Protein AF-A0A372ITM5-F1 (afdb_monomer_lite)

Radius of gyration: 14.26 Å; chains: 1; bounding box: 29×29×42 Å

Structure (mmCIF, N/CA/C/O backbone):
data_AF-A0A372ITM5-F1
#
_entry.id   AF-A0A372ITM5-F1
#
loop_
_atom_site.group_PDB
_atom_site.id
_atom_site.type_symbol
_atom_site.label_atom_id
_atom_site.label_alt_id
_atom_site.label_comp_id
_atom_site.label_asym_id
_atom_site.label_entity_id
_atom_site.label_seq_id
_atom_site.pdbx_PDB_ins_code
_atom_site.Cartn_x
_atom_site.Cartn_y
_atom_site.Cartn_z
_atom_site.occupancy
_atom_site.B_iso_or_equiv
_atom_site.auth_seq_id
_atom_site.auth_comp_id
_atom_site.auth_asym_id
_atom_site.auth_atom_id
_atom_site.pdbx_PDB_model_num
ATOM 1 N N . MET A 1 1 ? 7.239 4.601 10.677 1.00 86.06 1 MET A N 1
ATOM 2 C CA . MET A 1 1 ? 5.855 4.236 11.034 1.00 86.06 1 MET A CA 1
ATOM 3 C C . MET A 1 1 ? 5.814 3.935 12.504 1.00 86.06 1 MET A C 1
ATOM 5 O O . MET A 1 1 ? 6.474 3.011 12.976 1.00 86.06 1 MET A O 1
ATOM 9 N N . THR A 1 2 ? 5.004 4.703 13.221 1.00 84.94 2 THR A N 1
ATOM 10 C CA . THR A 1 2 ? 4.802 4.532 14.659 1.00 84.94 2 THR A CA 1
ATOM 11 C C . THR A 1 2 ? 3.346 4.184 14.927 1.00 84.94 2 THR A C 1
ATOM 13 O O . THR A 1 2 ? 2.440 4.856 14.435 1.00 84.94 2 THR A O 1
ATOM 16 N N . VAL A 1 3 ? 3.119 3.123 15.705 1.00 85.25 3 VAL A N 1
ATOM 17 C CA . VAL A 1 3 ? 1.787 2.767 16.207 1.00 85.25 3 VAL A CA 1
ATOM 18 C C . VAL A 1 3 ? 1.520 3.592 17.460 1.00 85.25 3 VAL A C 1
ATOM 20 O O . VAL A 1 3 ? 2.177 3.383 18.477 1.00 85.25 3 VAL A O 1
ATOM 23 N N . GLU A 1 4 ? 0.566 4.516 17.385 1.00 85.12 4 GLU A N 1
ATOM 24 C CA . GLU A 1 4 ? 0.247 5.442 18.479 1.00 85.12 4 GLU A CA 1
ATOM 25 C C . GLU A 1 4 ? -0.870 4.885 19.377 1.00 85.12 4 GLU A C 1
ATOM 27 O O . GLU A 1 4 ? -0.830 5.030 20.597 1.00 85.12 4 GLU A O 1
ATOM 32 N N . ALA A 1 5 ? -1.873 4.214 18.794 1.00 78.56 5 ALA A N 1
ATOM 33 C CA . ALA A 1 5 ? -2.974 3.613 19.550 1.00 78.56 5 ALA A CA 1
ATOM 34 C C . ALA A 1 5 ? -3.723 2.519 18.767 1.00 78.56 5 ALA A C 1
ATOM 36 O O . ALA A 1 5 ? -3.634 2.419 17.544 1.00 78.56 5 ALA A O 1
ATOM 37 N N . GLN A 1 6 ? -4.523 1.730 19.492 1.00 78.31 6 GLN A N 1
ATOM 38 C CA . GLN A 1 6 ? -5.454 0.737 18.948 1.00 78.31 6 GLN A CA 1
ATOM 39 C C . GLN A 1 6 ? -6.857 1.006 19.511 1.00 78.31 6 GLN A C 1
ATOM 41 O O . GLN A 1 6 ? -7.042 1.000 20.731 1.00 78.31 6 GLN A O 1
ATOM 46 N N . LYS A 1 7 ? -7.856 1.227 18.649 1.00 73.38 7 LYS A N 1
ATOM 47 C CA . LYS A 1 7 ? -9.242 1.512 19.061 1.00 73.38 7 LYS A CA 1
ATOM 48 C C . LYS A 1 7 ? -10.231 0.862 18.101 1.00 73.38 7 LYS A C 1
ATOM 50 O O . LYS A 1 7 ? -10.121 1.087 16.907 1.00 73.38 7 LYS A O 1
ATOM 55 N N . ASN A 1 8 ? -11.209 0.117 18.628 1.00 68.56 8 ASN A N 1
ATOM 56 C CA . ASN A 1 8 ? -12.373 -0.403 17.890 1.00 68.56 8 ASN A CA 1
ATOM 57 C C . ASN A 1 8 ? -12.036 -0.907 16.481 1.00 68.56 8 ASN A C 1
ATOM 59 O O . ASN A 1 8 ? -12.495 -0.371 15.481 1.00 68.56 8 ASN A O 1
ATOM 63 N N . GLU A 1 9 ? -11.178 -1.914 16.426 1.00 75.19 9 GLU A N 1
ATOM 64 C CA . GLU A 1 9 ? -10.745 -2.556 15.186 1.00 75.19 9 GLU A CA 1
ATOM 65 C C . GLU A 1 9 ? -9.866 -1.717 14.232 1.00 75.19 9 GLU A C 1
ATOM 67 O O . GLU A 1 9 ? -9.578 -2.135 13.110 1.00 75.19 9 GLU A O 1
ATOM 72 N N . SER A 1 10 ? -9.392 -0.561 14.695 1.00 85.44 10 SER A N 1
ATOM 73 C CA . SER A 1 10 ? -8.526 0.338 13.939 1.00 85.44 10 SER A CA 1
ATOM 74 C C . SER A 1 10 ? -7.198 0.603 14.652 1.00 85.44 10 SER A C 1
ATOM 76 O O . SER A 1 10 ? -7.104 0.595 15.886 1.00 85.44 10 SER A O 1
ATOM 78 N N . LEU A 1 11 ? -6.170 0.862 13.853 1.00 90.00 11 LEU A N 1
ATOM 79 C CA . LEU A 1 11 ? -4.832 1.278 14.252 1.00 90.00 11 LEU A CA 1
ATOM 80 C C . LEU A 1 11 ? -4.663 2.763 13.952 1.00 90.00 11 LEU A C 1
ATOM 82 O O . LEU A 1 11 ? -4.913 3.208 12.835 1.00 90.00 11 LEU A O 1
ATOM 86 N N . ILE A 1 12 ? -4.229 3.522 14.952 1.00 92.06 12 ILE A N 1
ATOM 87 C CA . ILE A 1 12 ? -3.838 4.916 14.770 1.00 92.06 12 ILE A CA 1
ATOM 88 C C . ILE A 1 12 ? -2.333 4.924 14.544 1.00 92.06 12 ILE A C 1
ATOM 90 O O . ILE A 1 12 ? -1.561 4.584 15.445 1.00 92.06 12 ILE A O 1
ATOM 94 N N . LEU A 1 13 ? -1.938 5.271 13.326 1.00 92.56 13 LEU A N 1
ATOM 95 C CA . LEU A 1 13 ? -0.553 5.301 12.886 1.00 92.56 13 LEU A CA 1
ATOM 96 C C . LEU A 1 13 ? -0.126 6.732 12.603 1.00 92.56 13 LEU A C 1
ATOM 98 O O . LEU A 1 13 ? -0.906 7.538 12.097 1.00 92.56 13 LEU A O 1
ATOM 102 N N . ARG A 1 14 ? 1.139 7.019 12.883 1.00 94.25 14 ARG A N 1
ATOM 103 C CA . ARG A 1 14 ? 1.828 8.195 12.367 1.00 94.25 14 ARG A CA 1
ATOM 104 C C . ARG A 1 14 ? 2.848 7.733 11.332 1.00 94.25 14 ARG A C 1
ATOM 106 O O . ARG A 1 14 ? 3.725 6.924 11.654 1.00 94.25 14 ARG A O 1
ATOM 113 N N . LEU A 1 15 ? 2.677 8.228 10.111 1.00 93.88 15 LEU A N 1
ATOM 114 C CA . LEU A 1 15 ? 3.537 7.951 8.963 1.00 93.88 15 LEU A CA 1
ATOM 115 C C . LEU A 1 15 ? 4.411 9.171 8.685 1.00 93.88 15 LEU A C 1
ATOM 117 O O . LEU A 1 15 ? 3.939 10.306 8.820 1.00 93.88 15 LEU A O 1
ATOM 121 N N . ASP A 1 16 ? 5.666 8.942 8.327 1.00 95.06 16 ASP A N 1
ATOM 122 C CA . ASP A 1 16 ? 6.504 9.993 7.751 1.00 95.06 16 ASP A CA 1
ATOM 123 C C . ASP A 1 16 ? 6.185 10.195 6.254 1.00 95.06 16 ASP A C 1
ATOM 125 O O . ASP A 1 16 ? 5.239 9.615 5.718 1.00 95.06 16 ASP A O 1
ATOM 129 N N . GLU A 1 17 ? 6.899 11.119 5.613 1.00 95.00 17 GLU A N 1
ATOM 130 C CA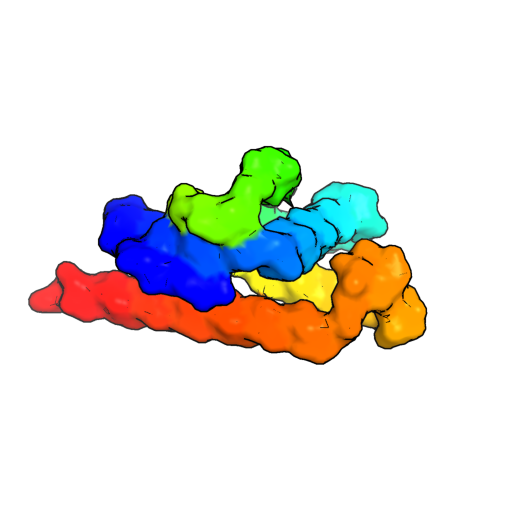 . GLU A 1 17 ? 6.687 11.475 4.205 1.00 95.00 17 GLU A CA 1
ATOM 131 C C . GLU A 1 17 ? 7.029 10.308 3.272 1.00 95.00 17 GLU A C 1
ATOM 133 O O . GLU A 1 17 ? 6.180 9.904 2.476 1.00 95.00 17 GLU A O 1
ATOM 138 N N . ASP A 1 18 ? 8.198 9.690 3.462 1.00 95.38 18 ASP A N 1
ATOM 139 C CA . ASP A 1 18 ? 8.657 8.542 2.673 1.00 95.38 18 ASP A CA 1
ATOM 140 C C . ASP A 1 18 ? 7.679 7.361 2.760 1.00 95.38 18 ASP A C 1
ATOM 142 O O . ASP A 1 18 ? 7.441 6.655 1.781 1.00 95.38 18 ASP A O 1
ATOM 146 N N . GLU A 1 19 ? 7.081 7.124 3.928 1.00 95.75 19 GLU A N 1
ATOM 147 C CA . GLU A 1 19 ? 6.084 6.073 4.111 1.00 95.75 19 GLU A CA 1
ATOM 148 C C . GLU A 1 19 ? 4.779 6.368 3.383 1.00 95.75 19 GLU A C 1
ATOM 150 O O . GLU A 1 19 ? 4.222 5.469 2.750 1.00 95.75 19 GLU A O 1
ATOM 155 N N . ILE A 1 20 ? 4.292 7.611 3.444 1.00 96.56 20 ILE A N 1
ATOM 156 C CA . ILE A 1 20 ? 3.092 8.015 2.704 1.00 96.56 20 ILE A CA 1
ATOM 157 C C . ILE A 1 20 ? 3.326 7.837 1.205 1.00 96.56 20 ILE A C 1
ATOM 159 O O . ILE A 1 20 ? 2.486 7.237 0.533 1.00 96.56 20 ILE A O 1
ATOM 163 N N . GLU A 1 21 ? 4.466 8.299 0.692 1.00 96.81 21 GLU A N 1
ATOM 164 C CA . GLU A 1 21 ? 4.821 8.168 -0.721 1.00 96.81 21 GLU A CA 1
ATOM 165 C C . GLU A 1 21 ? 4.962 6.703 -1.143 1.00 96.81 21 GLU A C 1
ATOM 167 O O . GLU A 1 21 ? 4.369 6.292 -2.140 1.00 96.81 21 GLU A O 1
ATOM 172 N N . GLN A 1 22 ? 5.660 5.872 -0.362 1.00 97.38 22 GLN A N 1
ATOM 173 C CA . GLN A 1 22 ? 5.788 4.440 -0.654 1.00 97.38 22 GLN A CA 1
ATOM 174 C C . GLN A 1 22 ? 4.432 3.736 -0.704 1.00 97.38 22 GLN A C 1
ATOM 176 O O . GLN A 1 22 ? 4.196 2.904 -1.585 1.00 97.38 22 GLN A O 1
ATOM 181 N N . TRP A 1 23 ? 3.536 4.049 0.235 1.00 97.88 23 TRP A N 1
ATOM 182 C CA . TRP A 1 23 ? 2.204 3.447 0.277 1.00 97.88 23 TRP A CA 1
ATOM 183 C C . TRP A 1 23 ? 1.353 3.933 -0.897 1.00 97.88 23 TRP A C 1
ATOM 185 O O . TRP A 1 23 ? 0.667 3.124 -1.527 1.00 97.88 23 TRP A O 1
ATOM 195 N N . ASN A 1 24 ? 1.423 5.230 -1.213 1.00 97.88 24 ASN A N 1
ATOM 196 C CA . ASN A 1 24 ? 0.724 5.832 -2.343 1.00 97.88 24 ASN A CA 1
ATOM 197 C C . ASN A 1 24 ? 1.175 5.204 -3.666 1.00 97.88 24 ASN A C 1
ATOM 199 O O . ASN A 1 24 ? 0.340 4.698 -4.414 1.00 97.88 24 ASN A O 1
ATOM 203 N N . ASN A 1 25 ? 2.485 5.134 -3.905 1.00 98.06 25 ASN A N 1
ATOM 204 C CA . ASN A 1 25 ? 3.051 4.587 -5.135 1.00 98.06 25 ASN A CA 1
ATOM 205 C C . ASN A 1 25 ? 2.708 3.102 -5.288 1.00 98.06 25 ASN A C 1
ATOM 207 O O . ASN A 1 25 ? 2.270 2.685 -6.358 1.00 98.06 25 ASN A O 1
ATOM 211 N N . ALA A 1 26 ? 2.790 2.310 -4.213 1.00 98.25 26 ALA A N 1
ATOM 212 C CA . ALA A 1 26 ? 2.456 0.889 -4.279 1.00 98.25 26 ALA A CA 1
ATOM 213 C C . ALA A 1 26 ? 0.978 0.650 -4.622 1.00 98.25 26 ALA A C 1
ATOM 215 O O . ALA A 1 26 ? 0.659 -0.192 -5.465 1.00 98.25 26 ALA A O 1
ATOM 216 N N . LEU A 1 27 ? 0.069 1.397 -3.987 1.00 98.44 27 LEU A N 1
ATOM 217 C CA . LEU A 1 27 ? -1.362 1.314 -4.278 1.00 98.44 27 LEU A CA 1
ATOM 218 C C . LEU A 1 27 ? -1.690 1.828 -5.680 1.00 98.44 27 LEU A C 1
ATOM 220 O O . LEU A 1 27 ? -2.507 1.219 -6.371 1.00 98.44 27 LEU A O 1
ATOM 224 N N . ASN A 1 28 ? -1.045 2.911 -6.113 1.00 98.25 28 ASN A N 1
ATOM 225 C CA . ASN A 1 28 ? -1.207 3.445 -7.457 1.00 98.25 28 ASN A CA 1
ATOM 226 C C . ASN A 1 28 ? -0.772 2.426 -8.513 1.00 98.25 28 ASN A C 1
ATOM 228 O O . ASN A 1 28 ? -1.485 2.227 -9.492 1.00 98.25 28 ASN A O 1
ATOM 232 N N . GLU A 1 29 ? 0.337 1.724 -8.295 1.00 98.06 29 GLU A N 1
ATOM 233 C CA . GLU A 1 29 ? 0.812 0.696 -9.216 1.00 98.06 29 GLU A CA 1
ATOM 234 C C . GLU A 1 29 ? -0.178 -0.466 -9.346 1.00 98.06 29 GLU A C 1
ATOM 236 O O . GLU A 1 29 ? -0.581 -0.814 -10.453 1.00 98.06 29 GLU A O 1
ATOM 241 N N . VAL A 1 30 ? -0.686 -1.023 -8.245 1.00 97.94 30 VAL A N 1
ATOM 242 C CA . VAL A 1 30 ? -1.659 -2.127 -8.353 1.00 97.94 30 VAL A CA 1
ATOM 243 C C . VAL A 1 30 ? -3.027 -1.675 -8.875 1.00 97.94 30 VAL A C 1
ATOM 245 O O . VAL A 1 30 ? -3.717 -2.449 -9.543 1.00 97.94 30 VAL A O 1
ATOM 248 N N . CYS A 1 31 ? -3.438 -0.433 -8.599 1.00 97.44 31 CYS A N 1
ATOM 249 C CA . CYS A 1 31 ? -4.716 0.098 -9.071 1.00 97.44 31 CYS A CA 1
ATOM 250 C C . CYS A 1 31 ? -4.657 0.524 -10.542 1.00 97.44 31 CYS A C 1
ATOM 252 O O . CYS A 1 31 ? -5.581 0.223 -11.296 1.00 97.44 31 CYS A O 1
ATOM 254 N N . ASN A 1 32 ? -3.589 1.192 -10.963 1.00 96.50 32 ASN A N 1
ATOM 255 C CA . ASN A 1 32 ? -3.530 1.904 -12.240 1.00 96.50 32 ASN A CA 1
ATOM 256 C C . ASN A 1 32 ? -2.370 1.456 -13.141 1.00 96.50 32 ASN A C 1
ATOM 258 O O . ASN A 1 32 ? -2.463 1.613 -14.356 1.00 96.50 32 ASN A O 1
ATOM 262 N N . GLY A 1 33 ? -1.292 0.912 -12.574 1.00 94.31 33 GLY A N 1
ATOM 263 C CA . GLY A 1 33 ? -0.069 0.561 -13.303 1.00 94.31 33 GLY A CA 1
ATOM 264 C C . GLY A 1 33 ? 0.004 -0.888 -13.794 1.00 94.31 33 GLY A C 1
ATOM 265 O O . GLY A 1 33 ? 0.539 -1.136 -14.876 1.00 94.31 33 GLY A O 1
ATOM 266 N N . PHE A 1 34 ? -0.549 -1.841 -13.040 1.00 91.88 34 PHE A N 1
ATOM 267 C CA . PHE A 1 34 ? -0.524 -3.273 -13.349 1.00 91.88 34 PHE A CA 1
ATOM 268 C C . PHE A 1 34 ? -1.920 -3.862 -13.528 1.00 91.88 34 PHE A C 1
ATOM 270 O O . PHE A 1 34 ? -2.911 -3.424 -12.939 1.00 91.88 34 PHE A O 1
ATOM 277 N N . THR A 1 35 ? -1.982 -4.955 -14.288 1.00 94.25 35 THR A N 1
ATOM 278 C CA . THR A 1 35 ? -3.154 -5.833 -14.289 1.00 94.25 35 THR A CA 1
ATOM 279 C C . THR A 1 35 ? -2.973 -6.913 -13.230 1.00 94.25 35 THR A C 1
ATOM 281 O O . THR A 1 35 ? -2.326 -7.926 -13.470 1.00 94.25 35 THR A O 1
ATOM 284 N N . VAL A 1 36 ? -3.569 -6.715 -12.054 1.00 95.69 36 VAL A N 1
ATOM 285 C CA . VAL A 1 36 ? -3.541 -7.714 -10.975 1.00 95.69 36 VAL A CA 1
ATOM 286 C C . VAL A 1 36 ? -4.677 -8.723 -11.158 1.00 95.69 36 VAL A C 1
ATOM 288 O O . VAL A 1 36 ? -5.860 -8.380 -11.045 1.00 95.69 36 VAL A O 1
ATOM 291 N N . ALA A 1 37 ? -4.327 -9.981 -11.430 1.00 95.25 37 ALA A N 1
ATOM 292 C CA . ALA A 1 37 ? -5.293 -11.068 -11.559 1.00 95.25 37 ALA A CA 1
ATOM 293 C C . ALA A 1 37 ? -6.008 -11.338 -10.225 1.00 95.25 37 ALA A C 1
ATOM 295 O O . ALA A 1 37 ? -5.371 -11.447 -9.181 1.00 95.25 37 ALA A O 1
ATOM 296 N N . ASN A 1 38 ? -7.340 -11.468 -10.269 1.00 95.50 38 ASN A N 1
ATOM 297 C CA . ASN A 1 38 ? -8.189 -11.632 -9.084 1.00 95.50 38 ASN A CA 1
ATOM 298 C C . ASN A 1 38 ? -7.841 -10.625 -7.967 1.00 95.50 38 ASN A C 1
ATOM 300 O O . ASN A 1 38 ? -7.493 -11.005 -6.848 1.00 95.50 38 ASN A O 1
ATOM 304 N N . PHE A 1 39 ? -7.928 -9.332 -8.302 1.00 97.12 39 PHE A N 1
ATOM 305 C CA . PHE A 1 39 ? -7.535 -8.214 -7.439 1.00 97.12 39 PHE A CA 1
ATOM 306 C C . PHE A 1 39 ? -7.959 -8.373 -5.965 1.00 97.12 39 PHE A C 1
ATOM 308 O O . PHE A 1 39 ? -7.095 -8.216 -5.104 1.00 97.12 39 PHE A O 1
ATOM 315 N N . PRO A 1 40 ? -9.215 -8.747 -5.629 1.00 97.94 40 PRO A N 1
ATOM 316 C CA . PRO A 1 40 ? -9.611 -8.886 -4.230 1.00 97.94 40 PRO A CA 1
ATOM 317 C C . PRO A 1 40 ? -8.852 -9.976 -3.475 1.00 97.94 40 PRO A C 1
ATOM 319 O O . PRO A 1 40 ? -8.526 -9.793 -2.308 1.00 97.94 40 PRO A O 1
ATOM 322 N N . ALA A 1 41 ? -8.537 -11.093 -4.132 1.00 96.88 41 ALA A N 1
ATOM 323 C CA . ALA A 1 41 ? -7.768 -12.164 -3.511 1.00 96.88 41 ALA A CA 1
ATOM 324 C C . ALA A 1 41 ? -6.283 -11.798 -3.365 1.00 96.88 41 ALA A C 1
ATOM 326 O O . ALA A 1 41 ? -5.671 -12.142 -2.357 1.00 96.88 41 ALA A O 1
ATOM 327 N N . ALA A 1 42 ? -5.714 -11.102 -4.353 1.00 97.31 42 ALA A N 1
ATOM 328 C CA . ALA A 1 42 ? -4.307 -10.711 -4.346 1.00 97.31 42 ALA A CA 1
ATOM 329 C C . ALA A 1 42 ? -4.018 -9.578 -3.349 1.00 97.31 42 ALA A C 1
ATOM 331 O O . ALA A 1 42 ? -3.070 -9.657 -2.572 1.00 97.31 42 ALA A O 1
ATOM 332 N N . ILE A 1 43 ? -4.849 -8.532 -3.352 1.00 98.19 43 ILE A N 1
ATOM 333 C CA . ILE A 1 43 ? -4.649 -7.340 -2.521 1.00 98.19 43 ILE A CA 1
ATOM 334 C C . ILE A 1 43 ? -5.310 -7.498 -1.147 1.00 98.19 43 ILE A C 1
ATOM 336 O O . ILE A 1 43 ? -4.815 -6.958 -0.163 1.00 98.19 43 ILE A O 1
ATOM 340 N N . GLY A 1 44 ? -6.368 -8.301 -1.031 1.00 97.50 44 GLY A N 1
ATOM 341 C CA . GLY A 1 44 ? -7.084 -8.546 0.227 1.00 97.50 44 GLY A CA 1
ATOM 342 C C . GLY A 1 44 ? -8.263 -7.600 0.476 1.00 97.50 44 GLY A C 1
ATOM 343 O O . GLY A 1 44 ? -8.971 -7.774 1.462 1.00 97.50 44 GLY A O 1
ATOM 344 N N . VAL A 1 45 ? -8.501 -6.639 -0.421 1.00 98.12 45 VAL A N 1
ATOM 345 C CA . VAL A 1 45 ? -9.649 -5.716 -0.411 1.00 98.12 45 VAL A CA 1
ATOM 346 C C . VAL A 1 45 ? -10.190 -5.523 -1.826 1.00 98.12 45 VAL A C 1
ATOM 348 O O . VAL A 1 45 ? -9.519 -5.845 -2.809 1.00 98.12 45 VAL A O 1
ATOM 351 N N . SER A 1 46 ? -11.403 -4.983 -1.962 1.00 98.25 46 SER A N 1
ATOM 352 C CA . SER A 1 46 ? -11.929 -4.625 -3.283 1.00 98.25 46 SER A CA 1
ATOM 353 C C . SER A 1 46 ? -11.088 -3.523 -3.938 1.00 98.25 46 SER A C 1
ATOM 355 O O . SER A 1 46 ? -10.408 -2.742 -3.269 1.00 98.25 46 SER A O 1
ATOM 357 N N . ARG A 1 47 ? -11.163 -3.427 -5.269 1.00 97.69 47 ARG A N 1
ATOM 358 C CA . ARG A 1 47 ? -10.510 -2.347 -6.019 1.00 97.69 47 ARG A CA 1
ATOM 359 C C . ARG A 1 47 ? -11.009 -0.966 -5.583 1.00 97.69 47 ARG A C 1
ATOM 361 O O . ARG A 1 47 ? -10.194 -0.073 -5.402 1.00 97.69 47 ARG A O 1
ATOM 368 N N . ASP A 1 48 ? -12.309 -0.817 -5.339 1.00 98.06 48 ASP A N 1
ATOM 369 C CA . ASP A 1 48 ? -12.896 0.451 -4.885 1.00 98.06 48 ASP A CA 1
ATOM 370 C C . ASP A 1 48 ? -12.379 0.863 -3.499 1.00 98.06 48 ASP A C 1
ATOM 372 O O . ASP A 1 48 ? -12.095 2.036 -3.258 1.00 98.06 48 ASP A O 1
ATOM 376 N N . HIS A 1 49 ? -12.190 -0.101 -2.591 1.00 98.38 49 HIS A N 1
ATOM 377 C CA . HIS A 1 49 ? -11.570 0.153 -1.288 1.00 98.38 49 HIS A CA 1
ATOM 378 C C . HIS A 1 49 ? -10.105 0.565 -1.464 1.00 98.38 49 HIS A C 1
ATOM 380 O O . HIS A 1 49 ? -9.696 1.580 -0.909 1.00 98.38 49 HIS A O 1
ATOM 386 N N . ALA A 1 50 ? -9.327 -0.147 -2.284 1.00 98.19 50 ALA A N 1
ATOM 387 C CA . ALA A 1 50 ? -7.935 0.220 -2.557 1.00 98.19 50 ALA A CA 1
ATOM 388 C C . ALA A 1 50 ? -7.803 1.632 -3.162 1.00 98.19 50 ALA A C 1
ATOM 390 O O . ALA A 1 50 ? -6.934 2.392 -2.738 1.00 98.19 50 ALA A O 1
ATOM 391 N N . LEU A 1 51 ? -8.696 2.016 -4.081 1.00 98.19 51 LEU A N 1
ATOM 392 C CA . LEU A 1 51 ? -8.759 3.371 -4.642 1.00 98.19 51 LEU A CA 1
ATOM 393 C C . LEU A 1 51 ? -9.124 4.417 -3.581 1.00 98.19 51 LEU A C 1
ATOM 395 O O . LEU A 1 51 ? -8.465 5.448 -3.489 1.00 98.19 51 LEU A O 1
ATOM 399 N N . THR A 1 52 ? -10.099 4.124 -2.720 1.00 97.94 52 THR A N 1
ATOM 400 C CA . THR A 1 52 ? -10.459 5.004 -1.593 1.00 97.94 52 THR A CA 1
ATOM 401 C C . THR A 1 52 ? -9.270 5.210 -0.645 1.00 97.94 52 THR A C 1
ATOM 403 O O . THR A 1 52 ? -9.020 6.315 -0.161 1.00 97.94 52 THR A O 1
ATOM 406 N N . LEU A 1 53 ? -8.509 4.145 -0.374 1.00 97.81 53 LEU A N 1
ATOM 407 C CA . LEU A 1 53 ? -7.304 4.207 0.451 1.00 97.81 53 LEU A CA 1
ATOM 408 C C . LEU A 1 53 ? -6.194 5.024 -0.227 1.00 97.81 53 LEU A C 1
ATOM 410 O O . LEU A 1 53 ? -5.535 5.819 0.444 1.00 97.81 53 LEU A O 1
ATOM 414 N N . LEU A 1 54 ? -6.017 4.863 -1.540 1.00 98.00 54 LEU A N 1
ATOM 415 C CA . LEU A 1 54 ? -5.070 5.635 -2.343 1.00 98.00 54 LEU A CA 1
ATOM 416 C C . LEU A 1 54 ? -5.392 7.135 -2.307 1.00 98.00 54 LEU A C 1
ATOM 418 O O . LEU A 1 54 ? -4.505 7.937 -2.020 1.00 98.00 54 LEU A O 1
ATOM 422 N N . GLU A 1 55 ? -6.652 7.516 -2.532 1.00 97.12 55 GLU A N 1
ATOM 423 C CA . GLU A 1 55 ? -7.106 8.911 -2.446 1.00 97.12 55 GLU A CA 1
ATOM 424 C C . GLU A 1 55 ? -6.853 9.495 -1.051 1.00 97.12 55 GLU A C 1
ATOM 426 O O . GLU A 1 55 ? -6.335 10.605 -0.915 1.00 97.12 55 GLU A O 1
ATOM 431 N N . ARG A 1 56 ? -7.142 8.721 0.004 1.00 96.25 56 ARG A N 1
ATOM 432 C CA . ARG A 1 56 ? -6.879 9.135 1.388 1.00 96.25 56 ARG A CA 1
ATOM 433 C C . ARG A 1 56 ? -5.395 9.405 1.635 1.00 96.25 56 ARG A C 1
ATOM 435 O O . ARG A 1 56 ? -5.065 10.399 2.274 1.00 96.25 56 ARG A O 1
ATOM 442 N N . LEU A 1 57 ? -4.511 8.545 1.127 1.00 95.19 57 LEU A N 1
ATOM 443 C CA . LEU A 1 57 ? -3.060 8.713 1.248 1.00 95.19 57 LEU A CA 1
ATOM 444 C C . LEU A 1 57 ? -2.531 9.866 0.393 1.00 95.19 57 LEU A C 1
ATOM 446 O O . LEU A 1 57 ? -1.597 10.536 0.808 1.00 95.19 57 LEU A O 1
ATOM 450 N N . HIS A 1 58 ? -3.135 10.141 -0.762 1.00 93.69 58 HIS A N 1
ATOM 451 C CA . HIS A 1 58 ? -2.739 11.273 -1.603 1.00 93.69 58 HIS A CA 1
ATOM 452 C C . HIS A 1 58 ? -2.972 12.629 -0.914 1.00 93.69 58 HIS A C 1
ATOM 454 O O . HIS A 1 58 ? -2.249 13.592 -1.152 1.00 93.69 58 HIS A O 1
ATOM 460 N N . HIS A 1 59 ? -3.969 12.701 -0.030 1.00 93.31 59 HIS A N 1
ATOM 461 C CA . HIS A 1 59 ? -4.274 13.889 0.771 1.00 93.31 59 HIS A CA 1
ATOM 462 C C . HIS A 1 59 ? -3.709 13.836 2.197 1.00 93.31 59 HIS A C 1
ATOM 464 O O . HIS A 1 59 ? -3.943 14.751 2.991 1.00 93.31 59 HIS A O 1
ATOM 470 N N . ALA A 1 60 ? -2.981 12.775 2.543 1.00 92.00 60 ALA A N 1
ATOM 471 C CA . ALA A 1 60 ? -2.375 12.638 3.851 1.00 92.00 60 ALA A CA 1
ATOM 472 C C . ALA A 1 60 ? -1.244 13.653 4.040 1.00 92.00 60 ALA A C 1
ATOM 474 O O . ALA A 1 60 ? -0.403 13.844 3.169 1.00 92.00 60 ALA A O 1
ATOM 475 N N . SER A 1 61 ? -1.182 14.267 5.220 1.00 90.69 61 SER A N 1
ATOM 476 C CA . SER A 1 61 ? -0.006 15.034 5.631 1.00 90.69 61 SER A CA 1
ATOM 477 C C . SER A 1 61 ? 0.930 14.156 6.457 1.00 90.69 61 SER A C 1
ATOM 479 O O . SER A 1 61 ? 0.477 13.397 7.322 1.00 90.69 61 SER A O 1
ATOM 481 N N . SER A 1 62 ? 2.234 14.298 6.226 1.00 89.06 62 SER A N 1
ATOM 482 C CA . SER A 1 62 ? 3.255 13.617 7.020 1.00 89.06 62 SER A CA 1
ATOM 483 C C . SER A 1 62 ? 3.134 13.976 8.501 1.00 89.06 62 SER A C 1
ATOM 485 O O . SER A 1 62 ? 2.684 15.059 8.887 1.00 89.06 62 SER A O 1
ATOM 487 N N . ASN A 1 63 ? 3.502 13.029 9.359 1.00 87.06 63 ASN A N 1
ATOM 488 C CA . ASN A 1 63 ? 3.473 13.138 10.815 1.00 87.06 63 ASN A CA 1
ATOM 489 C C . ASN A 1 63 ? 2.093 13.393 11.450 1.00 87.06 63 ASN A C 1
ATOM 491 O O . ASN A 1 63 ? 2.010 13.553 12.672 1.00 87.06 63 ASN A O 1
ATOM 495 N N . GLN A 1 64 ? 1.006 13.376 10.674 1.00 90.62 64 GLN A N 1
ATOM 496 C CA . GLN A 1 64 ? -0.348 13.378 11.217 1.00 90.62 64 GLN A CA 1
ATOM 497 C C . GLN A 1 64 ? -0.796 11.964 11.586 1.00 90.62 64 GLN A C 1
ATOM 499 O O . GLN A 1 64 ? -0.476 10.981 10.916 1.00 90.62 64 GLN A O 1
ATOM 504 N N . MET A 1 65 ? -1.562 11.871 12.673 1.00 91.94 65 MET A N 1
ATOM 505 C CA . MET A 1 65 ? -2.190 10.621 13.083 1.00 91.94 65 MET A CA 1
ATOM 506 C C . MET A 1 65 ? -3.313 10.266 12.114 1.00 91.94 65 MET A C 1
ATOM 508 O O . MET A 1 65 ? -4.253 11.038 11.928 1.00 91.94 65 MET A O 1
ATOM 512 N N . GLN A 1 66 ? -3.240 9.069 11.553 1.00 91.88 66 GLN A N 1
ATOM 513 C CA . GLN A 1 66 ? -4.234 8.528 10.643 1.00 91.88 66 GLN A CA 1
ATOM 514 C C . GLN A 1 66 ? -4.760 7.199 11.158 1.00 91.88 66 GLN A C 1
ATOM 516 O O . GLN A 1 66 ? -4.047 6.426 11.794 1.00 91.88 66 GLN A O 1
ATOM 521 N N . THR A 1 67 ? -6.037 6.946 10.892 1.00 93.00 67 THR A N 1
ATOM 522 C CA . THR A 1 67 ? -6.704 5.713 11.309 1.00 93.00 67 THR A CA 1
ATOM 523 C C . THR A 1 67 ? -6.743 4.743 10.138 1.00 93.00 67 THR A C 1
ATOM 525 O O . THR A 1 67 ? -7.248 5.085 9.071 1.00 93.00 67 THR A O 1
ATOM 528 N N . PHE A 1 68 ? -6.233 3.536 10.356 1.00 94.00 68 PHE A N 1
ATOM 529 C CA . PHE A 1 68 ? -6.210 2.452 9.383 1.00 94.00 68 PHE A CA 1
ATOM 530 C C . PHE A 1 68 ? -6.903 1.220 9.955 1.00 94.00 68 PHE A C 1
ATOM 532 O O . PHE A 1 68 ? -6.701 0.864 11.118 1.00 94.00 68 PHE A O 1
ATOM 539 N N . SER A 1 69 ? -7.707 0.553 9.134 1.00 93.62 69 SER A N 1
ATOM 540 C CA . SER A 1 69 ? -8.186 -0.790 9.458 1.00 93.62 69 SER A CA 1
ATOM 541 C C . SER A 1 69 ? -7.052 -1.813 9.294 1.00 93.62 69 SER A C 1
ATOM 543 O O . SER A 1 69 ? -6.027 -1.530 8.671 1.00 93.62 69 SER A O 1
ATOM 545 N N . LEU A 1 70 ? -7.224 -3.027 9.829 1.00 92.19 70 LEU A N 1
ATOM 546 C CA . LEU A 1 70 ? -6.289 -4.118 9.527 1.00 92.19 70 LEU A CA 1
ATOM 547 C C . LEU A 1 70 ? -6.250 -4.413 8.020 1.00 92.19 70 LEU A C 1
ATOM 549 O O . LEU A 1 70 ? -5.176 -4.671 7.480 1.00 92.19 70 LEU A O 1
ATOM 553 N N . ASP A 1 71 ? -7.401 -4.347 7.357 1.00 95.19 71 ASP A N 1
ATOM 554 C CA . ASP A 1 71 ? -7.515 -4.603 5.924 1.00 95.19 71 ASP A CA 1
ATOM 555 C C . ASP A 1 71 ? -6.760 -3.546 5.110 1.00 95.19 71 ASP A C 1
ATOM 557 O O . ASP A 1 71 ? -6.085 -3.903 4.150 1.00 95.19 71 ASP A O 1
ATOM 561 N N . ASP A 1 72 ? -6.756 -2.280 5.547 1.00 96.62 72 ASP A N 1
ATOM 562 C CA . ASP A 1 72 ? -5.960 -1.218 4.915 1.00 96.62 72 ASP A CA 1
ATOM 563 C C . ASP A 1 72 ? -4.460 -1.555 4.960 1.00 96.62 72 ASP A C 1
ATOM 565 O O . ASP A 1 72 ? -3.756 -1.436 3.958 1.00 96.62 72 ASP A O 1
ATOM 569 N N . LEU A 1 73 ? -3.959 -2.014 6.114 1.00 95.88 73 LEU A N 1
ATOM 570 C CA . LEU A 1 73 ? -2.543 -2.368 6.264 1.00 95.88 73 LEU A CA 1
ATOM 571 C C . LEU A 1 73 ? -2.166 -3.593 5.434 1.00 95.88 73 LEU A C 1
ATOM 573 O O . LEU A 1 73 ? -1.093 -3.630 4.830 1.00 95.88 73 LEU A O 1
ATOM 577 N N . LEU A 1 74 ? -3.048 -4.593 5.390 1.00 96.25 74 LEU A N 1
ATOM 578 C CA . LEU A 1 74 ? -2.846 -5.777 4.560 1.00 96.25 74 LEU A CA 1
ATOM 579 C C . LEU A 1 74 ? -2.878 -5.422 3.072 1.00 96.25 74 LEU A C 1
ATOM 581 O O . LEU A 1 74 ? -2.055 -5.949 2.327 1.00 96.25 74 LEU A O 1
ATOM 585 N N . ALA A 1 75 ? -3.752 -4.503 2.658 1.00 98.19 75 ALA A N 1
ATOM 586 C CA . ALA A 1 75 ? -3.824 -4.018 1.285 1.00 98.19 75 ALA A CA 1
ATOM 587 C C . ALA A 1 75 ? -2.511 -3.364 0.849 1.00 98.19 75 ALA A C 1
ATOM 589 O O . ALA A 1 75 ? -1.962 -3.738 -0.185 1.00 98.19 75 ALA A O 1
ATOM 590 N N . VAL A 1 76 ? -1.950 -2.461 1.660 1.00 98.19 76 VAL A N 1
ATOM 591 C CA . VAL A 1 76 ? -0.650 -1.832 1.364 1.00 98.19 76 VAL A CA 1
ATOM 592 C C . VAL A 1 76 ? 0.473 -2.871 1.342 1.00 98.19 76 VAL A C 1
ATOM 594 O O . VAL A 1 76 ? 1.296 -2.882 0.425 1.00 98.19 76 VAL A O 1
ATOM 597 N N . ARG A 1 77 ? 0.500 -3.793 2.311 1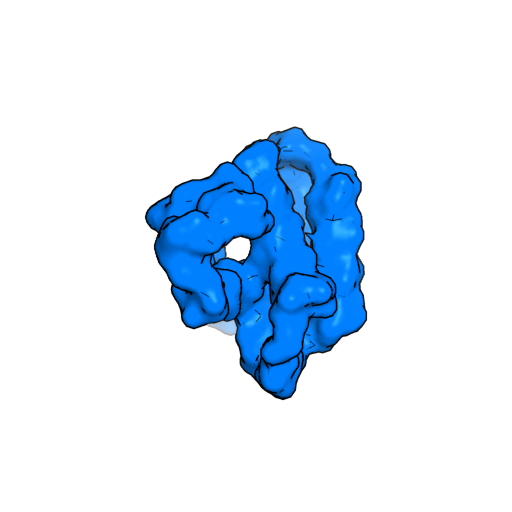.00 98.25 77 ARG A N 1
ATOM 598 C CA . ARG A 1 77 ? 1.512 -4.859 2.373 1.00 98.25 77 ARG A CA 1
ATOM 599 C C . ARG A 1 77 ? 1.474 -5.748 1.131 1.00 98.25 77 ARG A C 1
ATOM 601 O O . ARG A 1 77 ? 2.521 -6.083 0.571 1.00 98.25 77 ARG A O 1
ATOM 608 N N . ASN A 1 78 ? 0.280 -6.128 0.688 1.00 98.38 78 ASN A N 1
ATOM 609 C CA . ASN A 1 78 ? 0.081 -6.936 -0.511 1.00 98.38 78 ASN A CA 1
ATOM 610 C C . ASN A 1 78 ? 0.383 -6.14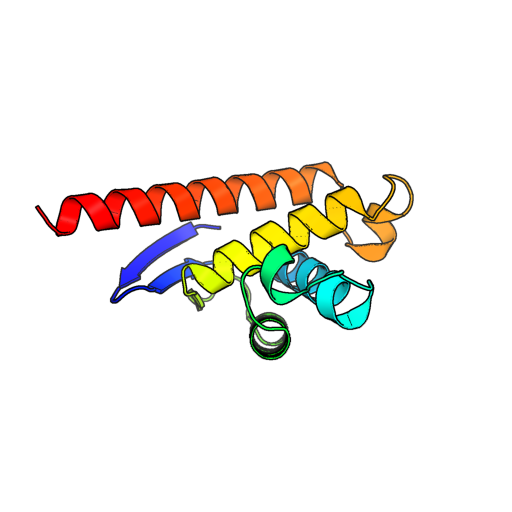6 -1.791 1.00 98.38 78 ASN A C 1
ATOM 612 O O . ASN A 1 78 ? 0.954 -6.711 -2.724 1.00 98.38 78 ASN A O 1
ATOM 616 N N . ALA A 1 79 ? 0.084 -4.845 -1.825 1.00 98.38 79 ALA A N 1
ATOM 617 C CA . ALA A 1 79 ? 0.462 -3.972 -2.930 1.00 98.38 79 AL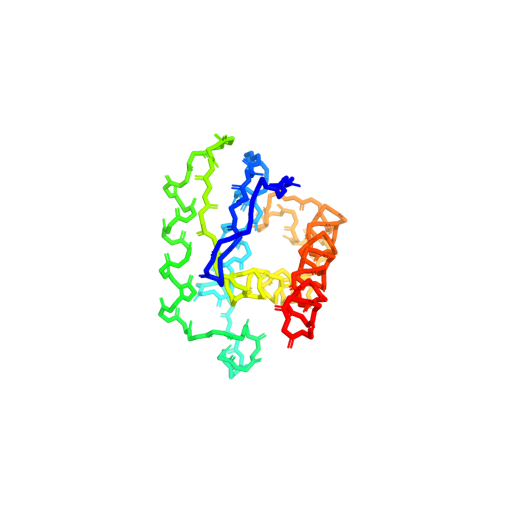A A CA 1
ATOM 618 C C . ALA A 1 79 ? 1.988 -3.899 -3.081 1.00 98.38 79 ALA A C 1
ATOM 620 O O . ALA A 1 79 ? 2.504 -4.203 -4.152 1.00 98.38 79 ALA A O 1
ATOM 621 N N . LEU A 1 80 ? 2.724 -3.643 -1.992 1.00 98.06 80 LEU A N 1
ATOM 622 C CA . LEU A 1 80 ? 4.193 -3.685 -1.985 1.00 98.06 80 LEU A CA 1
ATOM 623 C C . LEU A 1 80 ? 4.728 -5.055 -2.413 1.00 98.06 80 LEU A C 1
ATOM 625 O O . LEU A 1 80 ? 5.680 -5.137 -3.180 1.00 98.06 80 LEU A O 1
ATOM 629 N N . THR A 1 81 ? 4.104 -6.139 -1.949 1.00 98.06 81 THR A N 1
ATOM 630 C CA . THR A 1 81 ? 4.481 -7.503 -2.354 1.00 98.06 81 THR A CA 1
ATOM 631 C C . THR A 1 81 ? 4.298 -7.720 -3.856 1.00 98.06 81 THR A C 1
ATOM 633 O O . THR A 1 81 ? 5.160 -8.328 -4.482 1.00 98.06 81 THR A O 1
ATOM 636 N N . THR A 1 82 ? 3.210 -7.202 -4.427 1.00 97.69 82 THR A N 1
ATOM 637 C CA . THR A 1 82 ? 2.917 -7.293 -5.864 1.00 97.69 82 THR A CA 1
ATOM 638 C C . THR A 1 82 ? 3.933 -6.486 -6.664 1.00 97.69 82 THR A C 1
ATOM 640 O O . THR A 1 82 ? 4.573 -7.025 -7.554 1.00 97.69 82 THR A O 1
ATOM 643 N N . VAL A 1 83 ? 4.171 -5.227 -6.291 1.00 97.44 83 VAL A N 1
ATOM 644 C CA . VAL A 1 83 ? 5.163 -4.363 -6.950 1.00 97.44 83 VAL A CA 1
ATOM 645 C C . VAL A 1 83 ? 6.560 -4.993 -6.925 1.00 97.44 83 VAL A C 1
ATOM 647 O O . VAL A 1 83 ? 7.236 -5.027 -7.947 1.00 97.44 83 VAL A O 1
ATOM 650 N N . LEU A 1 84 ? 6.985 -5.536 -5.779 1.00 97.00 84 LEU A N 1
ATOM 651 C CA . LEU A 1 84 ? 8.276 -6.222 -5.625 1.00 97.00 84 LEU A CA 1
ATOM 652 C C . LEU A 1 84 ? 8.408 -7.498 -6.468 1.00 97.00 84 LEU A C 1
ATOM 654 O O . LEU A 1 84 ? 9.528 -7.974 -6.648 1.00 97.00 84 LEU A O 1
ATOM 658 N N . ALA A 1 85 ? 7.294 -8.081 -6.912 1.00 96.38 85 ALA A N 1
ATOM 659 C CA . ALA A 1 85 ? 7.275 -9.261 -7.768 1.00 96.38 85 ALA A CA 1
ATOM 660 C C . ALA A 1 85 ? 7.169 -8.909 -9.260 1.00 96.38 85 ALA A C 1
ATOM 662 O O . ALA A 1 85 ? 7.709 -9.642 -10.081 1.00 96.38 85 ALA A O 1
ATOM 663 N N . GLU A 1 86 ? 6.483 -7.813 -9.596 1.00 96.06 86 GLU A N 1
ATOM 664 C CA . GLU A 1 86 ? 6.240 -7.380 -10.979 1.00 96.06 86 GLU A CA 1
ATOM 665 C C . GLU A 1 86 ? 7.384 -6.536 -11.556 1.00 96.06 86 GLU A C 1
ATOM 667 O O . GLU A 1 86 ? 7.619 -6.569 -12.761 1.00 96.06 86 GLU A O 1
ATOM 672 N N . LEU A 1 87 ? 8.088 -5.762 -10.723 1.00 95.50 87 LEU A N 1
ATOM 673 C CA . LEU A 1 87 ? 9.143 -4.863 -11.185 1.00 95.50 87 LEU A CA 1
ATOM 674 C C . LEU A 1 87 ? 10.535 -5.464 -11.027 1.00 95.50 87 LEU A C 1
ATOM 676 O O . LEU A 1 87 ? 10.958 -5.832 -9.927 1.00 95.50 87 LEU A O 1
ATOM 680 N N . ASP A 1 88 ? 11.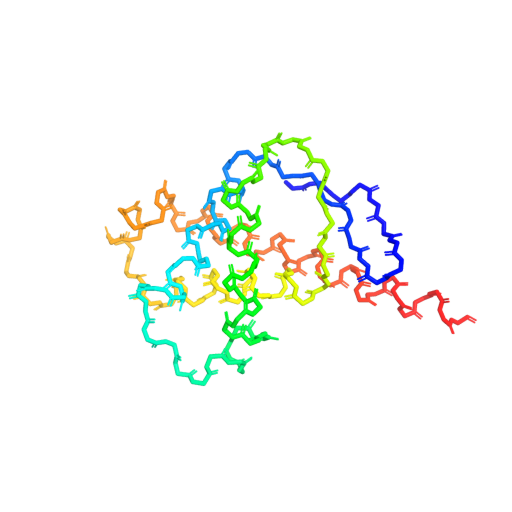296 -5.431 -12.117 1.00 93.38 88 ASP A N 1
ATOM 681 C CA . ASP A 1 88 ? 12.726 -5.702 -12.088 1.00 93.38 88 ASP A CA 1
ATOM 682 C C . ASP A 1 88 ? 13.487 -4.586 -11.357 1.00 93.38 88 ASP A C 1
ATOM 684 O O . ASP A 1 88 ? 13.095 -3.415 -11.340 1.00 93.38 88 ASP A O 1
ATOM 688 N N . SER A 1 89 ? 14.647 -4.931 -10.794 1.00 90.12 89 SER A N 1
ATOM 689 C CA . SER A 1 89 ? 15.459 -4.008 -9.987 1.00 90.12 89 SER A CA 1
ATOM 690 C C . SER A 1 89 ? 15.918 -2.750 -10.733 1.00 90.12 89 SER A C 1
ATOM 692 O O . SER A 1 89 ? 16.185 -1.736 -10.091 1.00 90.12 89 SER A O 1
ATOM 694 N N . GLY A 1 90 ? 16.006 -2.800 -12.067 1.00 92.56 90 GLY A N 1
ATOM 695 C CA . GLY A 1 90 ? 16.353 -1.647 -12.902 1.00 92.56 90 GLY A CA 1
ATOM 696 C C . GLY A 1 90 ? 15.206 -0.650 -13.094 1.00 92.56 90 GLY A C 1
ATOM 697 O O . GLY A 1 90 ? 15.456 0.548 -13.193 1.00 92.56 90 GLY A O 1
ATOM 698 N N . GLU A 1 91 ? 13.958 -1.121 -13.115 1.00 94.38 91 GLU A N 1
ATOM 699 C CA . GLU A 1 91 ? 12.766 -0.282 -13.319 1.00 94.38 91 GLU A CA 1
ATOM 700 C C . GLU A 1 91 ? 12.173 0.210 -11.996 1.00 94.38 91 GLU A C 1
ATOM 702 O O . GLU A 1 91 ? 11.545 1.270 -11.943 1.00 94.38 91 GLU A O 1
ATOM 707 N N . TYR A 1 92 ? 12.405 -0.545 -10.919 1.00 96.56 92 TYR A N 1
ATOM 708 C CA . TYR A 1 92 ? 11.827 -0.301 -9.604 1.00 96.56 92 TYR A CA 1
ATOM 709 C C . TYR A 1 92 ? 12.004 1.146 -9.117 1.00 96.56 92 TYR A C 1
ATOM 711 O O . TYR A 1 92 ? 10.992 1.779 -8.807 1.00 96.56 92 TYR A O 1
ATOM 719 N N . PRO A 1 93 ? 13.221 1.734 -9.097 1.00 96.75 93 PRO A N 1
ATOM 720 C CA . PRO A 1 93 ? 13.399 3.080 -8.556 1.00 96.75 93 PRO A CA 1
ATOM 721 C C . PRO A 1 93 ? 12.705 4.153 -9.393 1.00 96.75 93 PRO A C 1
ATOM 723 O O . PRO A 1 93 ? 12.244 5.148 -8.846 1.00 96.75 93 PRO A O 1
ATOM 726 N N . ALA A 1 94 ? 12.593 3.950 -10.709 1.00 95.25 94 ALA A N 1
ATOM 727 C CA . ALA A 1 94 ? 11.943 4.906 -11.599 1.00 95.25 94 ALA A CA 1
ATOM 728 C C . ALA A 1 94 ? 10.423 4.949 -11.395 1.00 95.25 94 ALA A C 1
ATOM 730 O O . ALA A 1 94 ? 9.817 6.006 -11.550 1.00 95.25 94 ALA A O 1
ATOM 731 N N . ARG A 1 95 ? 9.812 3.810 -11.050 1.00 95.94 95 ARG A N 1
ATOM 732 C CA . ARG A 1 95 ? 8.363 3.709 -10.825 1.00 95.94 95 ARG A CA 1
ATOM 733 C C . ARG A 1 95 ? 7.962 4.007 -9.391 1.00 95.94 95 ARG A C 1
ATOM 735 O O . ARG A 1 95 ? 6.959 4.668 -9.157 1.00 95.94 95 ARG A O 1
ATOM 742 N N . MET A 1 96 ? 8.757 3.531 -8.439 1.00 97.06 96 MET A N 1
ATOM 743 C CA . MET A 1 96 ? 8.435 3.645 -7.022 1.00 97.06 96 MET A CA 1
ATOM 744 C C . MET A 1 96 ? 9.030 4.882 -6.368 1.00 97.06 96 MET A C 1
ATOM 746 O O . MET A 1 96 ? 8.503 5.301 -5.348 1.00 97.06 96 MET A O 1
ATOM 750 N N . GLY A 1 97 ? 10.107 5.454 -6.909 1.00 96.75 97 GLY A N 1
ATOM 751 C CA . GLY A 1 97 ? 10.856 6.539 -6.266 1.00 96.75 97 GLY A CA 1
ATOM 752 C C . GLY A 1 97 ? 11.803 6.075 -5.150 1.00 96.75 97 GLY A C 1
ATOM 753 O O . GLY A 1 97 ? 12.518 6.894 -4.587 1.00 96.75 97 GLY A O 1
ATOM 754 N N . PHE A 1 98 ? 11.856 4.768 -4.863 1.00 95.81 98 PHE A N 1
ATOM 755 C CA . PHE A 1 98 ? 12.624 4.180 -3.757 1.00 95.81 98 PHE A CA 1
ATOM 756 C C . PHE A 1 98 ? 13.455 2.984 -4.217 1.00 95.81 98 PHE A C 1
ATOM 758 O O . PHE A 1 98 ? 13.151 2.338 -5.224 1.00 95.81 98 PHE A O 1
ATOM 765 N N . ALA A 1 99 ? 14.485 2.632 -3.450 1.00 96.50 99 ALA A N 1
ATOM 766 C CA . ALA A 1 99 ? 15.203 1.386 -3.658 1.00 96.50 99 ALA A CA 1
ATOM 767 C C . ALA A 1 99 ? 14.336 0.175 -3.268 1.00 96.50 99 ALA A C 1
ATOM 769 O O . ALA A 1 99 ? 13.539 0.219 -2.329 1.00 96.50 99 ALA A O 1
ATOM 770 N N . VAL A 1 100 ? 14.569 -0.962 -3.931 1.00 96.88 100 VAL A N 1
ATOM 771 C CA . VAL A 1 100 ? 13.893 -2.243 -3.640 1.00 96.88 100 VAL A CA 1
ATOM 772 C C . VAL A 1 100 ? 13.943 -2.584 -2.142 1.00 96.88 100 VAL A C 1
ATOM 774 O O . VAL A 1 100 ? 12.939 -2.976 -1.547 1.00 96.88 100 VAL A O 1
ATOM 777 N N . GLU A 1 101 ? 15.102 -2.396 -1.508 1.00 96.62 101 GLU A N 1
ATOM 778 C CA . GLU A 1 101 ? 15.312 -2.717 -0.090 1.00 96.62 101 GLU A CA 1
ATOM 779 C C . GLU A 1 101 ? 14.574 -1.778 0.877 1.00 96.62 101 GLU A C 1
ATOM 781 O O . GLU A 1 101 ? 14.304 -2.153 2.017 1.00 96.62 101 GLU A O 1
ATOM 786 N N . GLU A 1 102 ? 14.229 -0.560 0.460 1.00 95.75 102 GLU A N 1
ATOM 787 C CA . GLU A 1 102 ? 13.393 0.345 1.260 1.00 95.75 102 GLU A CA 1
ATOM 788 C C . GLU A 1 102 ? 11.958 -0.167 1.301 1.00 95.75 102 GLU A C 1
ATOM 790 O O . GLU A 1 102 ? 11.409 -0.390 2.379 1.00 95.75 102 GLU A O 1
ATOM 795 N N . SER A 1 103 ? 11.399 -0.503 0.140 1.00 96.94 103 SER A N 1
ATOM 796 C CA . SER A 1 103 ? 10.057 -1.077 0.063 1.00 96.94 103 SER A CA 1
ATOM 797 C C . SER A 1 103 ? 9.939 -2.444 0.741 1.00 96.94 103 SER A C 1
ATOM 799 O O . SER A 1 103 ? 8.907 -2.731 1.351 1.00 96.94 103 SER A O 1
ATOM 801 N N . ARG A 1 104 ? 10.989 -3.282 0.701 1.00 97.31 104 ARG A N 1
ATOM 802 C CA . ARG A 1 104 ? 11.031 -4.535 1.482 1.00 97.31 104 ARG A CA 1
ATOM 803 C C . ARG A 1 104 ? 10.932 -4.261 2.979 1.00 97.31 104 ARG A C 1
ATOM 805 O O . ARG A 1 104 ? 10.108 -4.881 3.647 1.00 97.31 104 ARG A O 1
ATOM 812 N N . ARG A 1 105 ? 11.706 -3.300 3.495 1.00 96.81 105 ARG A N 1
ATOM 813 C CA . ARG A 1 105 ? 11.648 -2.902 4.910 1.00 96.81 105 ARG A CA 1
ATOM 814 C C . ARG A 1 105 ? 10.262 -2.388 5.298 1.00 96.81 105 ARG A C 1
ATOM 816 O O . ARG A 1 105 ? 9.748 -2.788 6.339 1.00 96.81 105 ARG A O 1
ATOM 823 N N . THR A 1 106 ? 9.631 -1.577 4.451 1.00 96.75 106 THR A N 1
ATOM 824 C CA . THR A 1 106 ? 8.266 -1.076 4.677 1.00 96.75 106 THR A CA 1
ATOM 825 C C . THR A 1 106 ? 7.240 -2.211 4.717 1.00 96.75 106 THR A C 1
ATOM 827 O O . THR A 1 106 ? 6.422 -2.278 5.637 1.00 96.75 106 THR A O 1
ATOM 830 N N . ARG A 1 107 ? 7.309 -3.160 3.774 1.00 97.62 107 ARG A N 1
ATOM 831 C CA . ARG A 1 107 ? 6.455 -4.358 3.763 1.00 97.62 107 ARG A CA 1
ATOM 832 C C . ARG A 1 107 ? 6.630 -5.187 5.042 1.00 97.62 107 ARG A C 1
ATOM 834 O O . ARG A 1 107 ? 5.638 -5.590 5.645 1.00 97.62 107 ARG A O 1
ATOM 841 N N . ASP A 1 108 ? 7.867 -5.413 5.475 1.00 96.25 108 ASP A N 1
ATOM 842 C CA . ASP A 1 108 ? 8.167 -6.225 6.661 1.00 96.25 108 ASP A CA 1
ATOM 843 C C . ASP A 1 108 ? 7.728 -5.525 7.963 1.00 96.25 108 ASP A C 1
ATOM 845 O O . ASP A 1 108 ? 7.258 -6.167 8.912 1.00 96.25 108 ASP A O 1
ATOM 849 N N . ALA A 1 109 ? 7.810 -4.191 8.002 1.00 94.50 109 ALA A N 1
ATOM 850 C CA . ALA A 1 109 ? 7.266 -3.384 9.089 1.00 94.50 109 ALA A CA 1
ATOM 851 C C . ALA A 1 109 ? 5.734 -3.495 9.167 1.00 94.50 109 ALA A C 1
ATOM 853 O O . ALA A 1 109 ? 5.187 -3.666 10.260 1.00 94.50 109 ALA A O 1
ATOM 854 N N . LEU A 1 110 ? 5.040 -3.464 8.024 1.00 95.12 110 LEU A N 1
ATOM 855 C CA . LEU A 1 110 ? 3.592 -3.683 7.947 1.00 95.12 110 LEU A CA 1
ATOM 856 C C . LEU A 1 110 ? 3.193 -5.080 8.430 1.00 95.12 110 LEU A C 1
ATOM 858 O O . LEU A 1 110 ? 2.260 -5.200 9.227 1.00 95.12 110 LEU A O 1
ATOM 862 N N . ASP A 1 111 ? 3.918 -6.123 8.020 1.00 93.56 111 ASP A N 1
ATOM 863 C CA . ASP A 1 111 ? 3.681 -7.490 8.502 1.00 93.56 111 ASP A CA 1
ATOM 864 C C . ASP A 1 111 ? 3.849 -7.590 10.022 1.00 93.56 111 ASP A C 1
ATOM 866 O O . ASP A 1 111 ? 3.011 -8.177 10.713 1.00 93.56 111 ASP A O 1
ATOM 870 N N . SER A 1 112 ? 4.882 -6.946 10.567 1.00 91.94 112 SER A N 1
ATOM 871 C CA . SER A 1 112 ? 5.125 -6.902 12.011 1.00 91.94 112 SER A CA 1
ATOM 872 C C . SER A 1 112 ? 3.993 -6.195 12.769 1.00 91.94 112 SER A C 1
ATOM 874 O O . SER A 1 112 ? 3.550 -6.674 13.817 1.00 91.94 112 SER A O 1
ATOM 876 N N . VAL A 1 113 ? 3.483 -5.076 12.243 1.00 90.88 113 VAL A N 1
ATOM 877 C CA . VAL A 1 113 ? 2.345 -4.352 12.835 1.00 90.88 113 VAL A CA 1
ATOM 878 C C . VAL A 1 113 ? 1.061 -5.182 12.763 1.00 90.88 113 VAL A C 1
ATOM 880 O O . VAL A 1 113 ? 0.364 -5.317 13.772 1.00 90.88 113 VAL A O 1
ATOM 883 N N . ALA A 1 114 ? 0.767 -5.794 11.615 1.00 88.62 114 ALA A N 1
ATOM 884 C CA . ALA A 1 114 ? -0.417 -6.628 11.427 1.00 88.62 114 ALA A CA 1
ATOM 885 C C . ALA A 1 114 ? -0.402 -7.874 12.333 1.00 88.62 114 ALA A C 1
ATOM 887 O O . ALA A 1 114 ? -1.429 -8.233 12.917 1.00 88.62 114 ALA A O 1
ATOM 888 N N . ALA A 1 115 ? 0.760 -8.517 12.496 1.00 87.44 115 ALA A N 1
ATOM 889 C CA . ALA A 1 115 ? 0.929 -9.668 13.380 1.00 87.44 115 ALA A CA 1
ATOM 890 C C . ALA A 1 115 ? 0.674 -9.303 14.850 1.00 87.44 115 ALA A C 1
ATOM 892 O O . ALA A 1 115 ? -0.102 -9.984 15.526 1.00 87.44 115 ALA A O 1
ATOM 893 N N . ARG A 1 116 ? 1.259 -8.194 15.327 1.00 84.75 116 ARG A N 1
ATOM 894 C CA . ARG A 1 116 ? 1.032 -7.680 16.690 1.00 84.75 116 ARG A CA 1
ATOM 895 C C . ARG A 1 116 ? -0.440 -7.379 16.939 1.00 84.75 116 ARG A C 1
ATOM 897 O O . ARG A 1 116 ? -1.005 -7.827 17.930 1.00 84.75 116 ARG A O 1
ATOM 904 N N . TYR A 1 117 ? -1.082 -6.700 15.994 1.00 81.69 117 TYR A N 1
ATOM 905 C CA . TYR A 1 117 ? -2.492 -6.352 16.099 1.00 81.69 117 TYR A CA 1
ATOM 906 C C . TYR A 1 117 ? -3.407 -7.582 16.217 1.00 81.69 117 TYR A C 1
ATOM 908 O O . TYR A 1 117 ? -4.334 -7.596 17.032 1.00 81.69 117 TYR A O 1
ATOM 916 N N . ARG A 1 118 ? -3.138 -8.637 15.435 1.00 81.44 118 ARG A N 1
ATOM 917 C CA . ARG A 1 118 ? -3.866 -9.911 15.543 1.00 81.44 118 ARG A CA 1
ATOM 918 C C . ARG A 1 118 ? -3.657 -10.549 16.913 1.00 81.44 118 ARG A C 1
ATOM 920 O O . ARG A 1 118 ? -4.632 -10.962 17.532 1.00 81.44 118 ARG A O 1
ATOM 927 N N . PHE A 1 119 ? -2.419 -10.596 17.398 1.00 76.62 119 PHE A N 1
ATOM 928 C CA . PHE A 1 119 ? -2.092 -11.192 18.694 1.00 76.62 119 PHE A CA 1
ATOM 929 C C . PHE A 1 119 ? -2.785 -10.474 19.863 1.00 76.62 119 PHE A C 1
ATOM 931 O O . PHE A 1 119 ? -3.407 -11.127 20.701 1.00 76.62 119 PHE A O 1
ATOM 938 N N . ASP A 1 120 ? -2.769 -9.139 19.877 1.00 73.88 120 ASP A N 1
ATOM 939 C CA . ASP A 1 120 ? -3.403 -8.334 20.929 1.00 73.88 120 ASP A CA 1
ATOM 940 C C . ASP A 1 120 ? -4.933 -8.500 20.951 1.00 73.88 120 ASP A C 1
ATOM 942 O O . ASP A 1 120 ? -5.559 -8.442 22.013 1.00 73.88 120 ASP A O 1
ATOM 946 N N . ARG A 1 121 ? -5.555 -8.759 19.792 1.00 66.56 121 ARG A N 1
ATOM 947 C CA . ARG A 1 121 ? -6.992 -9.067 19.696 1.00 66.56 121 ARG A CA 1
ATOM 948 C C . ARG A 1 121 ? -7.339 -10.392 20.383 1.00 66.56 121 ARG A C 1
ATOM 950 O O . ARG A 1 121 ? -8.350 -10.460 21.082 1.00 66.56 121 ARG A O 1
ATOM 957 N N . PHE A 1 122 ? -6.504 -11.419 20.220 1.00 61.19 122 PHE A N 1
ATOM 958 C CA . PHE A 1 122 ? -6.726 -12.727 20.848 1.00 61.19 122 PHE A CA 1
ATOM 959 C C . PHE A 1 122 ? -6.608 -12.684 22.378 1.00 61.19 122 PHE A C 1
ATOM 961 O O . PHE A 1 122 ? -7.285 -13.448 23.053 1.00 61.19 122 PHE A O 1
ATOM 968 N N . HIS A 1 123 ? -5.815 -11.767 22.939 1.00 59.03 123 HIS A N 1
ATOM 969 C CA . HIS A 1 123 ? -5.608 -11.684 24.392 1.00 59.03 123 HIS A CA 1
ATOM 970 C C . HIS A 1 123 ? -6.614 -10.781 25.118 1.00 59.03 123 HIS A C 1
ATOM 972 O O . HIS A 1 123 ? -6.779 -10.911 26.323 1.00 59.03 123 HIS A O 1
ATOM 978 N N . LYS A 1 124 ? -7.320 -9.886 24.413 1.00 56.50 124 LYS A N 1
ATOM 979 C CA . LYS A 1 124 ? -8.396 -9.055 24.998 1.00 56.50 124 LYS A CA 1
ATOM 980 C C . LYS A 1 124 ? -9.757 -9.763 25.071 1.00 56.50 124 LYS A C 1
ATOM 982 O O . LYS A 1 124 ? -10.728 -9.157 25.511 1.00 56.50 124 LYS A O 1
ATOM 987 N N . THR A 1 125 ? -9.842 -11.006 24.597 1.00 51.56 125 THR A N 1
ATOM 988 C CA . THR A 1 125 ? -11.079 -11.807 24.540 1.00 51.56 125 THR A CA 1
ATOM 989 C C . THR A 1 125 ? -11.053 -13.051 25.440 1.00 51.56 125 THR A C 1
ATOM 991 O O . THR A 1 125 ? -12.007 -13.825 25.406 1.00 51.56 125 THR A O 1
ATOM 994 N N . ALA A 1 126 ? -10.004 -13.217 26.255 1.00 45.31 126 ALA A N 1
ATOM 995 C CA . ALA A 1 126 ? -9.876 -14.242 27.296 1.00 45.31 126 ALA A CA 1
ATOM 996 C C . ALA A 1 126 ? -10.038 -13.616 28.688 1.00 45.31 126 ALA A C 1
ATOM 998 O O . ALA A 1 126 ? -10.614 -14.297 29.564 1.00 45.31 126 ALA A O 1
#

S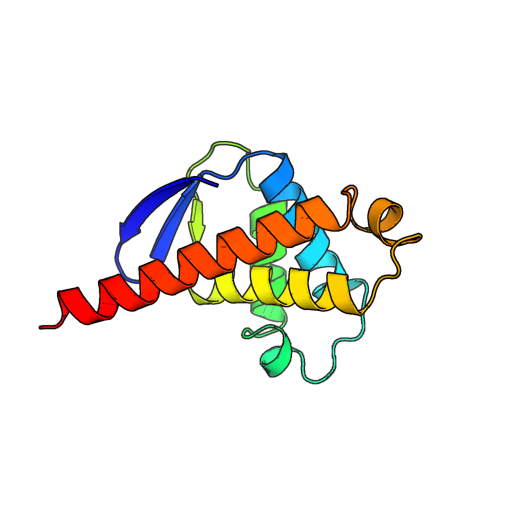econdary structure (DSSP, 8-state):
-EEEEEETTEEEEE--HHHHHHHHHHHHIIIIIS--TTHHHHHSS-HHHHHHHHHHHHTPPTT-EEEEEHHHHHHHHHHHHHHHHHS-TTTHHHHHSS-HHHHHHHHHHHHHHHHHHHHHHHHTT-

Foldseek 3Di:
DDFPDDDDQKTWDAAAPLLLLQLLLLLCCPLPVDDDPPLCVQLVHDSVVSVVLNVVSVPDDHRDTDIDGLSSLSNSLSSLVVLLVPDDQVCSCVRRVDHNVVSVVSSVVSVVVSVVVVVVVVVVVD

Organism: NCBI:txid2303751

pLDDT: mean 91.84, std 9.93, range [45.31, 98.44]

Sequence (126 aa):
MTVEAQKNESLILRLDEDEIEQWNNALNEVCNGFTVANFPAAIGVSRDHALTLLERLHHASSNQMQTFSLDDLLAVRNALTTVLAELDSGEYPARMGFAVEESRRTRDALDSVAARYRFDRFHKTA